Protein AF-A0A6B2TJE3-F1 (afdb_monomer)

Solvent-accessible surface area (backbone atoms only — not comparable to full-atom values): 4276 Å² total; per-residue (Å²): 134,85,81,76,82,63,50,68,62,52,51,40,53,75,33,70,59,30,54,55,48,66,78,38,44,69,59,54,52,59,73,48,49,82,48,51,62,61,51,43,57,73,70,62,64,33,76,82,54,85,85,84,68,85,82,44,80,90,36,62,66,50,56,53,48,61,72,42,48

Radius of gyration: 14.67 Å; Cα contacts (8 Å, |Δi|>4): 37; chains: 1; bounding box: 36×23×32 Å

Structure (mmCIF, N/CA/C/O backbone):
data_AF-A0A6B2TJE3-F1
#
_entry.id   AF-A0A6B2TJE3-F1
#
loop_
_atom_site.group_PDB
_atom_site.id
_atom_site.type_symbol
_atom_site.label_atom_id
_atom_site.label_alt_id
_atom_site.label_comp_id
_atom_site.label_asym_id
_atom_site.label_entity_id
_atom_site.label_seq_id
_atom_site.pdbx_PDB_ins_code
_atom_site.Cartn_x
_atom_site.Cartn_y
_atom_site.Cartn_z
_atom_site.occupancy
_atom_site.B_iso_or_equiv
_atom_site.auth_seq_id
_atom_site.auth_comp_id
_atom_site.auth_asym_id
_atom_site.auth_atom_id
_atom_site.pdbx_PDB_model_num
ATOM 1 N N . MET A 1 1 ? 24.294 13.988 3.558 1.00 56.44 1 MET A N 1
ATOM 2 C CA . MET A 1 1 ? 23.621 13.153 2.542 1.00 56.44 1 MET A CA 1
ATOM 3 C C . MET A 1 1 ? 23.637 1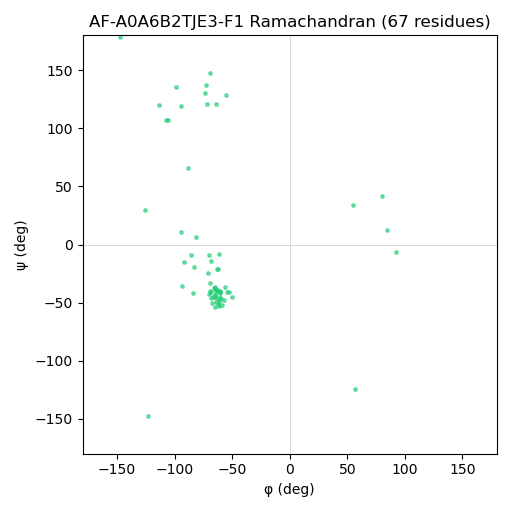1.731 3.077 1.00 56.44 1 MET A C 1
ATOM 5 O O . MET A 1 1 ? 24.723 11.225 3.319 1.00 56.44 1 MET A O 1
ATOM 9 N N . GLN A 1 2 ? 22.481 11.166 3.432 1.00 78.00 2 GLN A N 1
ATOM 10 C CA . GLN A 1 2 ? 22.423 9.810 3.994 1.00 78.00 2 GLN A CA 1
ATOM 11 C C . GLN A 1 2 ? 22.700 8.788 2.885 1.00 78.00 2 GLN A C 1
ATOM 13 O O . GLN A 1 2 ? 22.206 8.953 1.770 1.00 78.00 2 GLN A O 1
ATOM 18 N N . SER A 1 3 ? 23.509 7.767 3.170 1.00 90.06 3 SER A N 1
ATOM 19 C CA . SER A 1 3 ? 23.741 6.667 2.236 1.00 90.06 3 SER A CA 1
ATOM 20 C C . SER A 1 3 ? 22.513 5.761 2.192 1.00 90.06 3 SER A C 1
ATOM 22 O O . SER A 1 3 ? 22.008 5.329 3.228 1.00 90.06 3 SER A O 1
ATOM 24 N N . ILE A 1 4 ? 22.036 5.455 0.987 1.00 91.88 4 ILE A N 1
ATOM 25 C CA . ILE A 1 4 ? 21.014 4.425 0.800 1.00 91.88 4 ILE A CA 1
ATOM 26 C C . ILE A 1 4 ? 21.678 3.070 1.040 1.00 91.88 4 ILE A C 1
ATOM 28 O O . ILE A 1 4 ? 22.642 2.730 0.360 1.00 91.88 4 ILE A O 1
ATOM 32 N N . ILE A 1 5 ? 21.169 2.314 2.014 1.00 95.94 5 ILE A N 1
ATOM 33 C CA . ILE A 1 5 ? 21.692 0.984 2.356 1.00 95.94 5 ILE A CA 1
ATOM 34 C C . ILE A 1 5 ? 21.094 -0.095 1.444 1.00 95.94 5 ILE A C 1
ATOM 36 O O . ILE A 1 5 ? 21.814 -0.963 0.968 1.00 95.94 5 ILE A O 1
ATOM 40 N N . ASN A 1 6 ? 19.791 -0.018 1.153 1.00 93.88 6 ASN A N 1
ATOM 41 C CA . ASN A 1 6 ? 19.093 -0.967 0.280 1.00 93.88 6 ASN A CA 1
ATOM 42 C C . ASN A 1 6 ? 19.165 -0.517 -1.188 1.00 93.88 6 ASN A C 1
ATOM 44 O O . ASN A 1 6 ? 18.175 -0.085 -1.781 1.00 93.88 6 ASN A O 1
ATOM 48 N N . THR A 1 7 ? 20.378 -0.520 -1.733 1.00 96.50 7 THR A N 1
ATOM 49 C CA . THR A 1 7 ? 20.683 0.047 -3.052 1.00 96.50 7 THR A CA 1
ATOM 50 C C . THR A 1 7 ? 19.965 -0.670 -4.189 1.00 96.50 7 THR A C 1
ATOM 52 O O . THR A 1 7 ? 19.474 0.003 -5.088 1.00 96.50 7 THR A O 1
ATOM 55 N N . GLU A 1 8 ? 19.846 -1.997 -4.138 1.00 96.50 8 GLU A N 1
ATOM 56 C CA . GLU A 1 8 ? 19.170 -2.786 -5.177 1.00 96.50 8 GLU A CA 1
ATOM 57 C C . GLU A 1 8 ? 17.678 -2.450 -5.261 1.00 96.50 8 GLU A C 1
ATOM 59 O O . GLU A 1 8 ? 17.181 -2.113 -6.332 1.00 96.50 8 GLU A O 1
ATOM 64 N N . GLN A 1 9 ? 16.968 -2.438 -4.125 1.00 96.12 9 GLN A N 1
ATOM 65 C CA . GLN A 1 9 ? 15.550 -2.057 -4.105 1.00 96.12 9 GLN A CA 1
ATOM 66 C C . GLN A 1 9 ? 15.354 -0.589 -4.483 1.00 96.12 9 GLN A C 1
ATOM 68 O O . GLN A 1 9 ? 14.400 -0.259 -5.182 1.00 96.12 9 GLN A O 1
ATOM 73 N N . ALA A 1 10 ? 16.261 0.297 -4.063 1.00 95.94 10 ALA A N 1
ATOM 74 C CA . ALA A 1 10 ? 16.207 1.693 -4.474 1.00 95.94 10 ALA A CA 1
ATOM 75 C C . ALA A 1 10 ? 16.375 1.846 -5.992 1.00 95.94 10 ALA A C 1
ATOM 77 O O . ALA A 1 10 ? 15.672 2.651 -6.592 1.00 95.94 10 ALA A O 1
ATOM 78 N N . GLN A 1 11 ? 17.263 1.081 -6.627 1.00 97.06 11 GLN A N 1
ATOM 79 C CA . GLN A 1 11 ? 17.430 1.103 -8.083 1.00 97.06 11 GLN A CA 1
ATOM 80 C C . GLN A 1 11 ? 16.218 0.514 -8.807 1.00 97.06 11 GLN A C 1
ATOM 82 O O . GLN A 1 11 ? 15.779 1.079 -9.804 1.00 97.06 11 GLN A O 1
ATOM 87 N N . ALA A 1 12 ? 15.654 -0.578 -8.292 1.00 96.44 12 ALA A N 1
ATOM 88 C CA . ALA A 1 12 ? 14.495 -1.236 -8.883 1.00 96.44 12 ALA A CA 1
ATOM 89 C C . ALA A 1 12 ? 13.242 -0.338 -8.849 1.00 96.44 12 ALA A C 1
ATOM 91 O O . ALA A 1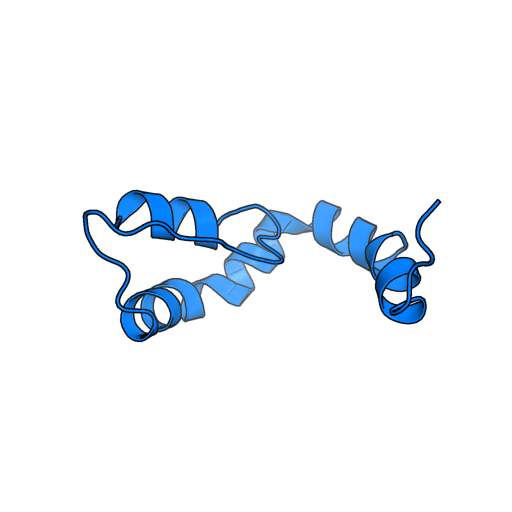 12 ? 12.665 -0.024 -9.893 1.00 96.44 12 ALA A O 1
ATOM 92 N N . TRP A 1 13 ? 12.880 0.169 -7.665 1.00 95.75 13 TRP A N 1
ATOM 93 C CA . TRP A 1 13 ? 11.696 1.015 -7.474 1.00 95.75 13 TRP A CA 1
ATOM 94 C C . TRP A 1 13 ? 11.821 2.417 -8.074 1.00 95.75 13 TRP A C 1
ATOM 96 O O . TRP A 1 13 ? 10.801 3.019 -8.392 1.00 95.75 13 TRP A O 1
ATOM 106 N N . ASN A 1 14 ? 13.037 2.944 -8.250 1.00 95.56 14 ASN A N 1
ATOM 107 C CA . ASN A 1 14 ? 13.259 4.200 -8.984 1.00 95.56 14 ASN A CA 1
ATOM 108 C C . ASN A 1 14 ? 13.598 3.971 -10.467 1.00 95.56 14 ASN A C 1
ATOM 110 O O . ASN A 1 14 ? 14.042 4.898 -11.142 1.00 95.56 14 ASN A O 1
ATOM 114 N N . GLY A 1 15 ? 13.433 2.745 -10.962 1.00 96.50 15 GLY A N 1
ATOM 115 C CA . GLY A 1 15 ? 13.660 2.376 -12.352 1.00 96.50 15 GLY A CA 1
ATOM 116 C C . GLY A 1 15 ? 12.415 1.763 -12.984 1.00 96.50 15 GLY A C 1
ATOM 117 O O . GLY A 1 15 ? 11.280 2.089 -12.634 1.00 96.50 15 GLY A O 1
ATOM 118 N N . TYR A 1 16 ? 12.648 0.836 -13.913 1.00 96.62 16 TYR A N 1
ATOM 119 C CA . TYR A 1 16 ? 11.601 0.205 -14.716 1.00 96.62 16 TYR A CA 1
ATOM 120 C C . TYR A 1 16 ? 10.457 -0.393 -13.883 1.00 96.62 16 TYR A C 1
ATOM 122 O O . TYR A 1 16 ? 9.297 -0.251 -14.261 1.00 96.62 16 TYR A O 1
ATOM 130 N N . GLU A 1 17 ? 10.752 -1.053 -12.758 1.00 95.75 17 GLU A N 1
ATOM 131 C CA . GLU A 1 17 ? 9.707 -1.680 -11.939 1.00 95.75 17 GLU A CA 1
ATOM 132 C C . GLU A 1 17 ? 8.757 -0.637 -11.348 1.00 95.75 17 GLU A C 1
ATOM 134 O O . GLU A 1 17 ? 7.540 -0.810 -11.419 1.00 95.75 17 GLU A O 1
ATOM 139 N N . GLY A 1 18 ? 9.296 0.474 -10.835 1.00 95.75 18 GLY A N 1
ATOM 140 C CA . GLY A 1 18 ? 8.494 1.579 -10.315 1.00 95.75 18 GLY A CA 1
ATOM 141 C C . GLY A 1 18 ? 7.657 2.263 -11.392 1.00 95.75 18 GLY A C 1
ATOM 142 O O . GLY A 1 18 ? 6.464 2.490 -11.188 1.00 95.75 18 GLY A O 1
ATOM 143 N N . GLU A 1 19 ? 8.248 2.537 -12.558 1.00 97.06 19 GLU A N 1
ATOM 144 C CA . GLU A 1 19 ? 7.531 3.114 -13.702 1.00 97.06 19 GLU A CA 1
ATOM 145 C C . GLU A 1 19 ? 6.401 2.193 -14.181 1.00 97.06 19 GLU A C 1
ATOM 147 O O . GLU A 1 19 ? 5.263 2.634 -14.370 1.00 97.06 19 GLU A O 1
ATOM 152 N N . HIS A 1 20 ? 6.688 0.897 -14.330 1.00 96.00 20 HIS A N 1
ATOM 153 C CA . HIS A 1 20 ? 5.702 -0.097 -14.735 1.00 96.00 20 HIS A CA 1
ATOM 154 C C . HIS A 1 20 ? 4.585 -0.236 -13.697 1.00 96.00 20 HIS A C 1
ATOM 156 O O . HIS A 1 20 ? 3.411 -0.333 -14.064 1.00 96.00 20 HIS A O 1
ATOM 162 N N . TRP A 1 21 ? 4.924 -0.219 -12.407 1.00 94.62 21 TRP A N 1
ATOM 163 C CA . TRP A 1 21 ? 3.942 -0.255 -11.331 1.00 94.62 21 TRP A CA 1
ATOM 164 C C . TRP A 1 21 ? 3.017 0.962 -11.376 1.00 94.62 21 TRP A C 1
ATOM 166 O O . TRP A 1 21 ? 1.797 0.805 -11.448 1.00 94.62 21 TRP A O 1
ATOM 176 N N . ALA A 1 22 ? 3.590 2.169 -11.406 1.00 94.88 22 ALA A N 1
ATOM 177 C CA . ALA A 1 22 ? 2.841 3.422 -11.435 1.00 94.88 22 ALA A CA 1
ATOM 178 C C . ALA A 1 22 ? 1.934 3.529 -12.672 1.00 94.88 22 ALA A C 1
ATOM 180 O O . ALA A 1 22 ? 0.776 3.928 -12.558 1.00 94.88 22 ALA A O 1
ATOM 181 N N . GLY A 1 23 ? 2.419 3.100 -13.843 1.00 97.25 23 GLY A N 1
ATOM 182 C CA . GLY A 1 23 ? 1.639 3.092 -15.083 1.00 97.25 23 GLY A CA 1
ATOM 183 C C . GLY A 1 23 ? 0.486 2.081 -15.116 1.00 97.25 23 GLY A C 1
ATOM 184 O O . GLY A 1 23 ? -0.379 2.180 -15.98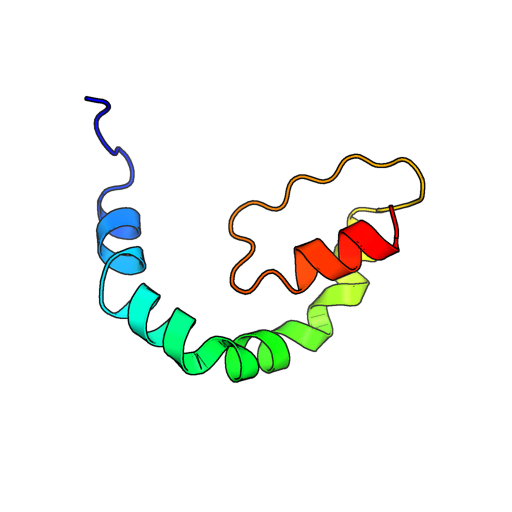1 1.00 97.25 23 GLY A O 1
ATOM 185 N N . ASN A 1 24 ? 0.445 1.117 -14.188 1.00 96.88 24 ASN A N 1
ATOM 186 C CA . ASN A 1 24 ? -0.547 0.035 -14.154 1.00 96.88 24 ASN A CA 1
ATOM 187 C C . ASN A 1 24 ? -1.290 -0.043 -12.806 1.00 96.88 24 ASN A C 1
ATOM 189 O O . ASN A 1 24 ? -1.730 -1.119 -12.401 1.00 96.88 24 ASN A O 1
ATOM 193 N N . GLN A 1 25 ? -1.451 1.089 -12.111 1.00 94.81 25 GLN A N 1
ATOM 194 C CA . GLN A 1 25 ? -2.017 1.143 -10.757 1.00 94.81 25 GLN A CA 1
ATOM 195 C C . GLN A 1 25 ? -3.352 0.392 -10.598 1.00 94.81 25 GLN A C 1
ATOM 197 O O . GLN A 1 25 ? -3.507 -0.393 -9.668 1.00 94.81 25 GLN A O 1
ATOM 202 N N . GLU A 1 26 ? -4.294 0.557 -11.534 1.00 95.94 26 GLU A N 1
ATOM 203 C CA . GLU A 1 26 ? -5.628 -0.058 -11.449 1.00 95.94 26 GLU A CA 1
ATOM 204 C C . GLU A 1 26 ? -5.550 -1.584 -11.517 1.00 95.94 26 GLU A C 1
ATOM 206 O O . GLU A 1 26 ? -6.260 -2.289 -10.800 1.00 95.94 26 GLU A O 1
ATOM 211 N N . ARG A 1 27 ? -4.642 -2.100 -12.352 1.00 96.38 27 ARG A N 1
ATOM 212 C CA . ARG A 1 27 ? -4.389 -3.534 -12.471 1.00 96.38 27 ARG A CA 1
ATOM 213 C C . ARG A 1 27 ? -3.847 -4.089 -11.159 1.00 96.38 27 ARG A C 1
ATOM 215 O O . ARG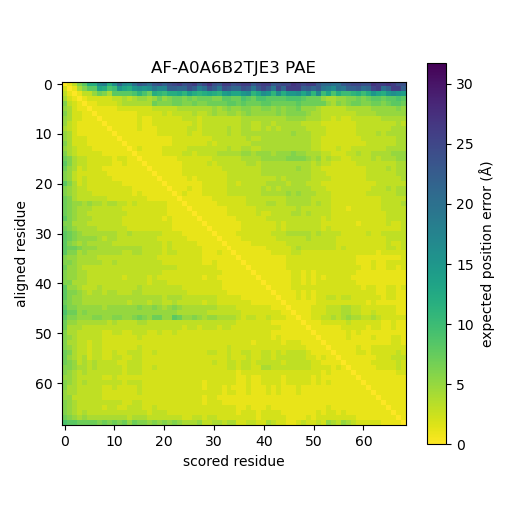 A 1 27 ? -4.310 -5.139 -10.717 1.00 96.38 27 ARG A O 1
ATOM 222 N N . TRP A 1 28 ? -2.879 -3.411 -10.547 1.00 94.88 28 TRP A N 1
ATOM 223 C CA . TRP A 1 28 ? -2.277 -3.870 -9.295 1.00 94.88 28 TRP A CA 1
ATOM 224 C C . TRP A 1 28 ? -3.245 -3.774 -8.116 1.00 94.88 28 TRP A C 1
ATOM 226 O O . TRP A 1 28 ? -3.333 -4.717 -7.329 1.00 94.88 28 TRP A O 1
ATOM 236 N N . ASP A 1 29 ? -4.041 -2.708 -8.041 1.00 95.75 29 ASP A N 1
ATOM 237 C CA . ASP A 1 29 ? -5.116 -2.582 -7.055 1.00 95.75 29 ASP A CA 1
ATOM 238 C C . ASP A 1 29 ? -6.154 -3.704 -7.215 1.00 95.75 29 ASP A C 1
ATOM 240 O O . ASP A 1 29 ? -6.581 -4.290 -6.220 1.00 95.75 29 ASP A O 1
ATOM 244 N N . ALA A 1 30 ? -6.534 -4.052 -8.450 1.00 96.31 30 ALA A N 1
ATOM 245 C CA . ALA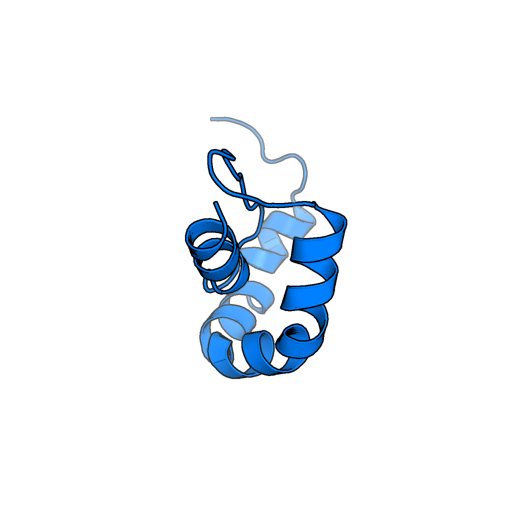 A 1 30 ? -7.488 -5.127 -8.723 1.00 96.31 30 ALA A CA 1
ATOM 246 C C . ALA A 1 30 ? -6.947 -6.512 -8.336 1.00 96.31 30 ALA A C 1
ATOM 248 O O . ALA A 1 30 ? -7.656 -7.286 -7.692 1.00 96.31 30 ALA A O 1
ATOM 249 N N . VAL A 1 31 ? -5.691 -6.817 -8.683 1.00 95.56 31 VAL A N 1
ATOM 250 C CA . VAL A 1 31 ? -5.034 -8.084 -8.308 1.00 95.56 31 VAL A CA 1
ATOM 251 C C . VAL A 1 31 ? -4.962 -8.236 -6.787 1.00 95.56 31 VAL A C 1
ATOM 253 O O . VAL A 1 31 ? -5.218 -9.320 -6.265 1.00 95.56 31 VAL A O 1
ATOM 256 N N . ASN A 1 32 ? -4.669 -7.149 -6.069 1.00 94.50 32 ASN A N 1
ATOM 257 C CA . ASN A 1 32 ? -4.530 -7.172 -4.614 1.00 94.50 32 ASN A CA 1
ATOM 258 C C . ASN A 1 32 ? -5.859 -7.004 -3.856 1.00 94.50 32 ASN A C 1
ATOM 260 O O . ASN A 1 32 ? -5.898 -7.199 -2.640 1.00 94.50 32 ASN A O 1
ATOM 264 N N . ALA A 1 33 ? -6.961 -6.682 -4.543 1.00 96.19 33 ALA A N 1
ATOM 265 C CA . ALA A 1 33 ? -8.229 -6.314 -3.913 1.00 96.19 33 ALA A CA 1
ATOM 266 C C . ALA A 1 33 ? -8.764 -7.377 -2.942 1.00 96.19 33 ALA A C 1
ATOM 268 O O . ALA A 1 33 ? -9.310 -7.032 -1.891 1.00 96.19 33 ALA A O 1
ATOM 269 N N . GLY A 1 34 ? -8.564 -8.658 -3.268 1.00 97.19 34 GLY A N 1
ATOM 270 C CA . GLY A 1 34 ? -8.993 -9.786 -2.437 1.00 97.19 34 GLY A CA 1
ATOM 271 C C . GLY A 1 34 ? -8.325 -9.841 -1.059 1.00 97.19 34 GLY A C 1
ATOM 272 O O . GLY A 1 34 ? -8.885 -10.432 -0.140 1.00 97.19 34 GLY A O 1
ATOM 273 N N . PHE A 1 35 ? -7.170 -9.193 -0.884 1.00 96.88 35 PHE A N 1
ATOM 274 C CA . PHE A 1 35 ? -6.435 -9.177 0.383 1.00 96.88 35 PHE A CA 1
ATOM 275 C C . PHE A 1 35 ? -6.793 -7.993 1.281 1.00 96.88 35 PHE A C 1
ATOM 277 O O . PHE A 1 35 ? -6.494 -8.032 2.471 1.00 96.88 35 PHE A O 1
ATOM 284 N N . ASN A 1 36 ? -7.464 -6.965 0.755 1.00 97.31 36 ASN A N 1
ATOM 285 C CA . ASN A 1 36 ? -7.707 -5.724 1.490 1.00 97.31 36 ASN A CA 1
ATOM 286 C C . ASN A 1 36 ? -8.486 -5.938 2.795 1.00 97.31 36 ASN A C 1
ATOM 288 O O . ASN A 1 36 ? -8.059 -5.473 3.849 1.00 97.31 36 ASN A O 1
ATOM 292 N N . ALA A 1 37 ? -9.633 -6.624 2.738 1.00 97.56 37 ALA A N 1
ATOM 293 C CA . ALA A 1 37 ? -10.442 -6.863 3.933 1.00 97.56 37 ALA A CA 1
ATOM 294 C C . ALA A 1 37 ? -9.735 -7.798 4.933 1.00 97.56 37 ALA A C 1
ATOM 296 O O . ALA A 1 37 ? -9.561 -7.366 6.071 1.00 97.56 37 ALA A O 1
ATOM 297 N N . PRO A 1 38 ? -9.216 -8.981 4.529 1.00 98.19 38 PRO A N 1
ATOM 298 C CA . PRO A 1 38 ? -8.453 -9.841 5.434 1.00 98.19 38 PRO A CA 1
ATOM 299 C C . PRO A 1 38 ? -7.267 -9.142 6.107 1.00 98.19 38 PRO A C 1
ATOM 301 O O . PRO A 1 38 ? -7.043 -9.339 7.297 1.00 98.19 38 PRO A O 1
ATOM 304 N N . LEU A 1 39 ? -6.526 -8.303 5.373 1.00 97.19 39 LEU A N 1
ATOM 305 C CA . LEU A 1 39 ? -5.402 -7.535 5.914 1.00 97.19 39 LEU A CA 1
ATOM 306 C C . LEU A 1 39 ? -5.857 -6.566 7.011 1.00 97.19 39 LEU A C 1
ATOM 308 O O . LEU A 1 39 ? -5.287 -6.552 8.100 1.00 97.19 39 LEU A O 1
ATOM 312 N N . LEU A 1 40 ? -6.877 -5.756 6.726 1.00 97.88 40 LEU A N 1
ATOM 313 C CA . LEU A 1 40 ? -7.367 -4.743 7.661 1.00 97.88 40 LEU A CA 1
ATOM 314 C C . LEU A 1 40 ? -8.068 -5.365 8.875 1.00 97.88 40 LEU A C 1
ATOM 316 O O . LEU A 1 40 ? -7.984 -4.813 9.971 1.00 97.88 40 LEU A O 1
ATOM 320 N N . ASP A 1 41 ? -8.740 -6.505 8.691 1.00 98.00 41 ASP A N 1
ATOM 321 C CA . ASP A 1 41 ? -9.358 -7.274 9.774 1.00 98.00 41 ASP A CA 1
ATOM 322 C C . ASP A 1 41 ? -8.280 -7.884 10.681 1.00 98.00 41 ASP A C 1
ATOM 324 O O . ASP A 1 41 ? -8.350 -7.749 11.900 1.00 98.00 41 ASP A O 1
ATOM 328 N N . ALA A 1 42 ? -7.239 -8.493 10.102 1.00 98.19 42 ALA A N 1
ATOM 329 C CA . ALA A 1 42 ? -6.127 -9.064 10.862 1.00 98.19 42 ALA A CA 1
ATOM 330 C C . ALA A 1 42 ? -5.347 -7.997 11.643 1.00 98.19 42 ALA A C 1
ATOM 332 O O . ALA A 1 42 ? -4.974 -8.221 12.793 1.00 98.19 42 ALA A O 1
ATOM 333 N N . ALA A 1 43 ? -5.145 -6.819 11.047 1.00 97.12 43 ALA A N 1
ATOM 334 C CA . ALA A 1 43 ? -4.551 -5.666 11.720 1.00 97.12 43 ALA A CA 1
ATOM 335 C C . ALA A 1 43 ? -5.477 -5.041 12.782 1.00 97.12 43 ALA A C 1
ATOM 337 O O . ALA A 1 43 ? -5.026 -4.190 13.543 1.00 97.12 43 ALA A O 1
ATOM 338 N N . SER A 1 44 ? -6.745 -5.469 12.850 1.00 97.62 44 SER A N 1
ATOM 339 C CA . SER A 1 44 ? -7.758 -4.980 13.791 1.00 97.62 44 SER A CA 1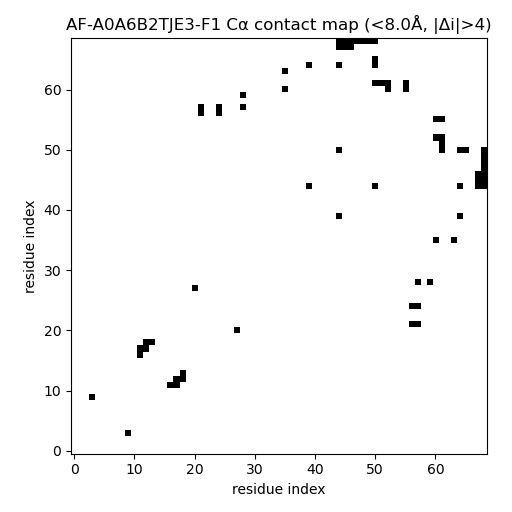
ATOM 340 C C . SER A 1 44 ? -7.954 -3.461 13.745 1.00 97.62 44 SER A C 1
ATOM 342 O O . SER A 1 44 ? -8.251 -2.851 14.765 1.00 97.62 44 SER A O 1
ATOM 344 N N . VAL A 1 45 ? -7.806 -2.862 12.556 1.00 97.81 45 VAL A N 1
ATOM 345 C CA . VAL A 1 45 ? -7.964 -1.414 12.359 1.00 97.81 45 VAL A CA 1
ATOM 346 C C . VAL A 1 45 ? -9.406 -1.007 12.652 1.00 97.81 45 VAL A C 1
ATOM 348 O O . VAL A 1 45 ? -10.331 -1.471 11.973 1.00 97.81 45 VAL A O 1
ATOM 351 N N . GLY A 1 46 ? -9.585 -0.103 13.612 1.00 96.81 46 GLY A N 1
ATOM 352 C CA . GLY A 1 46 ? -10.880 0.413 14.037 1.00 96.81 46 GLY A CA 1
ATOM 353 C C . GLY A 1 46 ? -10.835 1.865 14.503 1.00 96.81 46 GLY A C 1
ATOM 354 O O . GLY A 1 46 ? -9.789 2.510 14.518 1.00 96.81 46 GLY A O 1
ATOM 355 N N . ALA A 1 47 ? -12.009 2.383 14.866 1.00 97.31 47 ALA A N 1
ATOM 356 C CA . ALA A 1 47 ? -12.212 3.801 15.139 1.00 97.31 47 ALA A CA 1
ATOM 357 C C . ALA A 1 47 ? -11.253 4.349 16.213 1.00 97.31 47 ALA A C 1
ATOM 359 O O . ALA A 1 47 ? -11.184 3.828 17.327 1.00 97.31 47 ALA A O 1
ATOM 360 N N . GLY A 1 48 ? -10.569 5.445 15.893 1.00 96.31 48 GLY A N 1
ATOM 361 C CA . GLY A 1 48 ? -9.577 6.099 16.743 1.00 96.31 48 GLY A CA 1
ATOM 362 C C . GLY A 1 48 ? -8.138 5.633 16.513 1.00 96.31 48 GLY A C 1
ATOM 363 O O . GLY A 1 48 ? -7.219 6.236 17.079 1.00 96.31 48 GLY A O 1
ATOM 364 N N . ASP A 1 49 ? -7.916 4.614 15.680 1.00 98.00 49 ASP A N 1
ATOM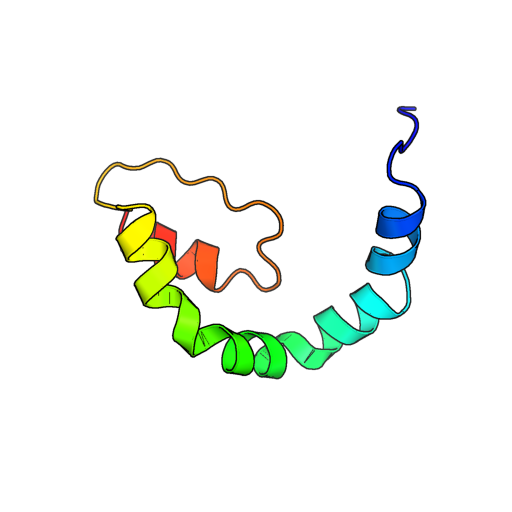 365 C CA . ASP A 1 49 ? -6.572 4.139 15.373 1.00 98.00 49 ASP A CA 1
ATOM 366 C C . ASP A 1 49 ? -5.779 5.145 14.537 1.00 98.00 49 ASP A C 1
ATOM 368 O O . ASP A 1 49 ? -6.278 5.857 13.664 1.00 98.00 49 ASP A O 1
ATOM 372 N N . ARG A 1 50 ? -4.466 5.167 14.767 1.00 97.94 50 ARG A N 1
ATOM 373 C CA . ARG A 1 50 ? -3.520 5.909 13.933 1.00 97.94 50 ARG A CA 1
ATOM 374 C C . ARG A 1 50 ? -2.711 4.924 13.108 1.00 97.94 50 ARG A C 1
ATOM 376 O O . ARG A 1 50 ? -1.823 4.259 13.633 1.00 97.94 50 ARG A O 1
ATOM 383 N N . VAL A 1 51 ? -3.002 4.863 11.814 1.00 97.50 51 VAL A N 1
ATOM 384 C CA . VAL A 1 51 ? -2.395 3.894 10.892 1.00 97.50 51 VAL A CA 1
ATOM 385 C C . VAL A 1 51 ? -1.240 4.524 10.109 1.00 97.50 51 VAL A C 1
ATOM 387 O O . VAL A 1 51 ? -1.367 5.630 9.583 1.00 97.50 51 VAL A O 1
ATOM 390 N N . LEU A 1 52 ? -0.123 3.798 10.001 1.00 97.69 52 LEU A N 1
ATOM 391 C CA . LEU A 1 52 ? 0.974 4.080 9.072 1.00 97.69 52 LEU A CA 1
ATOM 392 C C . LEU A 1 52 ? 1.043 2.956 8.034 1.00 97.69 52 LEU A C 1
ATOM 394 O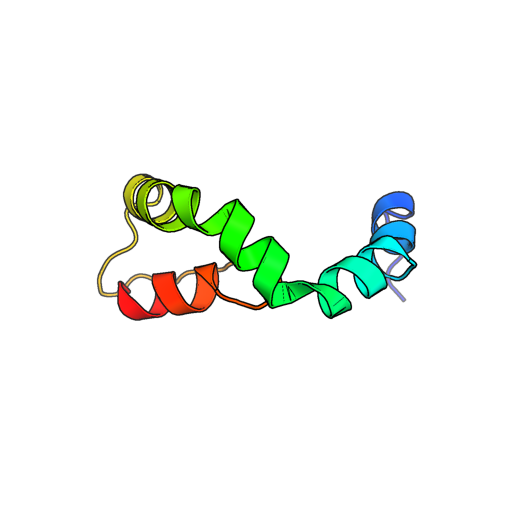 O . LEU A 1 52 ? 1.263 1.802 8.390 1.00 97.69 52 LEU A O 1
ATOM 398 N N . ASP A 1 53 ? 0.890 3.311 6.763 1.00 97.44 53 ASP A N 1
ATOM 399 C CA . ASP A 1 53 ? 0.971 2.386 5.632 1.00 97.44 53 ASP A CA 1
ATOM 400 C C . ASP A 1 53 ? 2.301 2.601 4.888 1.00 97.44 53 ASP A C 1
ATOM 402 O O . ASP A 1 53 ? 2.507 3.633 4.242 1.00 97.44 53 ASP A O 1
ATOM 406 N N . VAL A 1 54 ? 3.239 1.662 5.042 1.00 96.19 54 VAL A N 1
ATOM 407 C CA . VAL A 1 54 ? 4.576 1.733 4.432 1.00 96.19 54 VAL A CA 1
ATOM 408 C C . VAL A 1 54 ? 4.561 0.973 3.113 1.00 96.19 54 VAL A C 1
ATOM 410 O O . VAL A 1 54 ? 4.343 -0.233 3.094 1.00 96.19 54 VAL A O 1
ATOM 413 N N . GLY A 1 55 ? 4.848 1.676 2.016 1.00 93.06 55 GLY A N 1
ATOM 414 C CA . GLY A 1 55 ? 4.711 1.103 0.675 1.00 93.06 55 GLY A CA 1
ATOM 415 C C . GLY A 1 55 ? 3.262 1.113 0.189 1.00 93.06 55 GLY A C 1
ATOM 416 O O . GLY A 1 55 ? 2.811 0.156 -0.428 1.00 93.06 55 GLY A O 1
ATOM 417 N N . CYS A 1 56 ? 2.541 2.208 0.439 1.00 94.75 56 CYS A N 1
ATOM 418 C CA . CYS A 1 56 ? 1.109 2.347 0.160 1.00 94.75 56 CYS A CA 1
ATOM 419 C C . CYS A 1 56 ? 0.701 2.206 -1.322 1.00 94.75 56 CYS A C 1
ATOM 421 O O . CYS A 1 56 ? -0.493 2.191 -1.630 1.00 94.75 56 CYS A O 1
ATOM 423 N N . GLY A 1 57 ? 1.659 2.134 -2.254 1.00 93.88 57 GLY A N 1
ATOM 424 C CA . GLY A 1 57 ? 1.398 2.054 -3.690 1.00 93.88 57 GLY A CA 1
ATOM 425 C C . GLY A 1 57 ? 0.542 3.229 -4.169 1.00 93.88 57 GLY A C 1
ATOM 426 O O . GLY A 1 57 ? 0.876 4.386 -3.929 1.00 93.88 57 GLY A O 1
ATOM 427 N N . ALA A 1 58 ? -0.594 2.933 -4.807 1.00 94.50 58 ALA A N 1
ATOM 428 C CA . ALA A 1 58 ? -1.575 3.939 -5.232 1.00 94.50 58 ALA A CA 1
ATOM 429 C C . ALA A 1 58 ? -2.528 4.398 -4.099 1.00 94.50 58 ALA A C 1
ATOM 431 O O . ALA A 1 58 ? -3.491 5.134 -4.333 1.00 94.50 58 ALA A O 1
ATOM 432 N N . GLY A 1 59 ? -2.292 3.962 -2.857 1.00 96.12 59 GLY A N 1
ATOM 433 C CA . GLY A 1 59 ? -2.986 4.404 -1.645 1.00 96.12 59 GLY A CA 1
ATOM 434 C C . GLY A 1 59 ? -4.308 3.695 -1.342 1.00 96.12 59 GLY A C 1
ATOM 435 O O . GLY A 1 59 ? -5.072 4.177 -0.504 1.00 96.12 59 GLY A O 1
ATOM 436 N N . GLN A 1 60 ? -4.633 2.586 -2.013 1.00 96.81 60 GLN A N 1
ATOM 437 C CA . GLN A 1 60 ? -5.911 1.888 -1.820 1.00 96.81 60 GLN A CA 1
ATOM 438 C C . GLN A 1 60 ? -6.093 1.376 -0.385 1.00 96.81 60 GLN A C 1
ATOM 440 O O . GLN A 1 60 ? -7.115 1.664 0.245 1.00 96.81 60 GLN A O 1
ATOM 445 N N . THR A 1 61 ? -5.091 0.682 0.151 1.00 97.06 61 THR A N 1
ATOM 446 C CA . THR A 1 61 ? -5.051 0.197 1.538 1.00 97.06 61 THR A CA 1
ATOM 447 C C . THR A 1 61 ? -5.119 1.347 2.534 1.00 97.06 61 THR A C 1
ATOM 449 O O . THR A 1 61 ? -5.953 1.315 3.436 1.00 97.06 61 THR A O 1
ATOM 452 N N . THR A 1 62 ? -4.349 2.417 2.312 1.00 97.94 62 THR A N 1
ATOM 453 C CA . THR A 1 62 ? -4.362 3.622 3.155 1.00 97.94 62 THR A CA 1
ATOM 454 C C . THR A 1 62 ? -5.760 4.240 3.244 1.00 97.94 62 THR A C 1
ATOM 456 O O . THR A 1 62 ? -6.251 4.523 4.335 1.00 97.94 62 THR A O 1
ATOM 459 N N . ARG A 1 63 ? -6.448 4.419 2.105 1.00 97.94 63 ARG A N 1
ATOM 460 C CA . ARG A 1 63 ? -7.813 4.977 2.068 1.00 97.94 63 ARG A CA 1
ATOM 461 C C . ARG A 1 63 ? -8.827 4.073 2.762 1.00 97.94 63 ARG A C 1
ATOM 463 O O . ARG A 1 63 ? -9.775 4.571 3.361 1.00 97.94 63 ARG A O 1
ATOM 470 N N . LEU A 1 64 ? -8.677 2.755 2.636 1.00 98.12 64 LEU A N 1
ATOM 471 C CA . LEU A 1 64 ? -9.555 1.795 3.303 1.00 98.12 64 LEU A CA 1
ATOM 472 C C . LEU A 1 64 ? -9.332 1.788 4.817 1.00 98.12 64 LEU A C 1
ATOM 474 O O . LEU A 1 64 ? -10.312 1.805 5.554 1.00 98.12 64 LEU A O 1
ATOM 478 N N . ALA A 1 65 ? -8.078 1.832 5.268 1.00 98.25 65 ALA A N 1
ATOM 479 C CA . ALA A 1 65 ? -7.739 1.956 6.681 1.00 98.25 65 ALA A CA 1
ATOM 480 C C . ALA A 1 65 ? -8.312 3.251 7.276 1.00 98.25 65 ALA A C 1
ATOM 482 O O . ALA A 1 65 ? -9.008 3.200 8.281 1.00 98.25 65 ALA A O 1
ATOM 483 N N . ALA A 1 66 ? -8.132 4.388 6.595 1.00 98.06 66 ALA A N 1
ATOM 484 C CA . ALA A 1 66 ? -8.663 5.683 7.028 1.00 98.06 66 ALA A CA 1
ATOM 485 C C . ALA A 1 66 ? -10.201 5.748 7.092 1.00 98.06 66 ALA A C 1
ATOM 487 O O . ALA A 1 66 ? -10.743 6.614 7.763 1.00 98.06 66 ALA A O 1
ATOM 488 N N . ARG A 1 67 ? -10.918 4.867 6.380 1.00 98.00 67 ARG A N 1
ATOM 489 C CA . ARG A 1 67 ? -12.384 4.752 6.487 1.00 98.00 67 ARG A CA 1
ATOM 490 C C . ARG A 1 67 ? -12.843 3.892 7.667 1.00 98.00 67 ARG A C 1
ATOM 492 O O . ARG A 1 67 ? -14.019 3.953 8.012 1.00 98.00 67 ARG A O 1
ATOM 499 N N . ARG A 1 68 ? -11.965 3.041 8.205 1.00 97.38 68 ARG A N 1
ATOM 500 C CA . ARG A 1 68 ? -12.241 2.180 9.366 1.00 97.38 68 ARG A CA 1
ATOM 501 C C . ARG A 1 68 ? -11.816 2.832 10.680 1.00 97.38 68 ARG A C 1
ATOM 503 O O . ARG A 1 68 ? -12.465 2.591 11.696 1.00 97.38 68 ARG A O 1
ATOM 510 N N . ALA A 1 69 ? -10.714 3.576 10.624 1.00 95.62 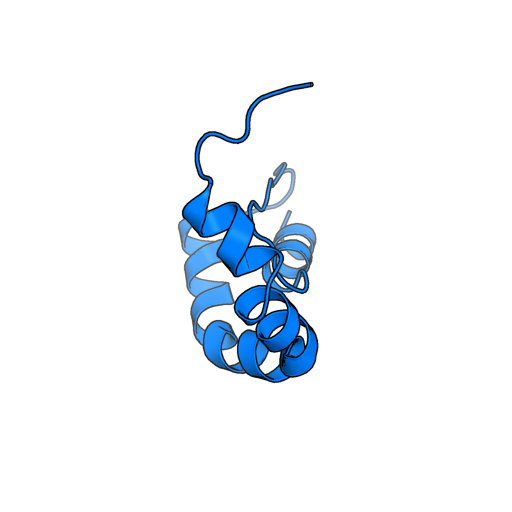69 ALA A N 1
ATOM 511 C CA . ALA A 1 69 ? -10.129 4.306 11.736 1.00 95.62 69 ALA A CA 1
ATOM 512 C C . ALA A 1 69 ? -10.875 5.601 12.078 1.00 95.62 69 ALA A C 1
ATOM 514 O O . ALA A 1 69 ? -11.639 6.102 11.224 1.00 95.62 69 ALA A O 1
#

Foldseek 3Di:
DDDDPPVVVVPCCVDDNVVVLLVCVVVVCVVCVVCLVVVCVVVVQADPDDDDDDCCRVVPSVVVSVVRD

Sequence (69 aa):
MQSIINTEQAQAWNGYEGEHWAGNQERWDAVNAGFNAPLLDAASVGAGDRVLDVGCGAGQTTRLAARRA

Mean predicted aligned error: 3.2 Å

pLDDT: mean 95.53, std 5.44, range [56.44, 98.25]

Secondary structure (DSSP, 8-state):
-PPPS-HHHHHHHTTHHHHHHHHTHHHHHHHHHHHHHHHHHHTT--TT-----TT-TTSHHHHHHHHH-